Protein AF-A0A969LLK3-F1 (afdb_monomer)

Nearest PDB structures (foldseek):
  8v8j-assembly1_A  TM=1.927E-01  e=2.960E+00  Homo sapiens
  7mlk-assembly1_A  TM=1.876E-01  e=3.599E+00  Homo sapiens
  8v8h-assembly2_C  TM=1.785E-01  e=3.599E+00  Homo sapiens
  4ovv-assembly1_A  TM=1.943E-01  e=4.672E+00  Homo sapiens

Sequence (148 aa):
MLLPALATPCDDSLSQQVQDIHRQLLREPLRCAHANAPQIVSWSLAIPAVEPLAVLRQVNRPELRHFYWESPARDEAIAALGTTGLTAIDAPDRFARAQAWLDEVRAHCRAGGDRPLPFAGAHFLASFTFFHQADLGLPVPACHRSTC

Mean predicted aligned error: 9.93 Å

pLDDT: mean 78.59, std 17.84, range [34.56, 95.56]

Structure (mmCIF, N/CA/C/O backbone):
data_AF-A0A969LLK3-F1
#
_entry.id   AF-A0A969LLK3-F1
#
loop_
_atom_site.group_PDB
_atom_site.id
_atom_site.type_symbol
_atom_site.label_atom_id
_atom_site.label_alt_id
_atom_site.label_comp_id
_atom_site.label_asym_id
_atom_site.label_entity_id
_atom_site.label_seq_id
_atom_site.pdbx_PDB_ins_code
_atom_site.Cartn_x
_atom_site.Cartn_y
_atom_site.Cartn_z
_atom_site.occupancy
_atom_site.B_iso_or_equiv
_atom_site.auth_seq_id
_atom_site.auth_comp_id
_atom_site.auth_asym_id
_atom_site.auth_atom_id
_atom_site.pdbx_PDB_model_num
ATOM 1 N N . MET A 1 1 ? -21.490 29.663 13.044 1.00 34.56 1 MET A N 1
ATOM 2 C CA . MET A 1 1 ? -21.832 28.254 13.324 1.00 34.56 1 MET A CA 1
ATOM 3 C C . MET A 1 1 ? -20.535 27.468 13.362 1.00 34.56 1 MET A C 1
ATOM 5 O O . MET A 1 1 ? -19.953 27.231 12.316 1.00 34.56 1 MET A O 1
ATOM 9 N N . LEU A 1 2 ? -20.029 27.189 14.562 1.00 36.12 2 LEU A N 1
ATOM 10 C CA . LEU A 1 2 ? -18.856 26.340 14.780 1.00 36.12 2 LEU A CA 1
ATOM 11 C C . LEU A 1 2 ? -19.348 24.888 14.815 1.00 36.12 2 LEU A C 1
ATOM 13 O O . LEU A 1 2 ? -20.235 24.584 15.611 1.00 36.12 2 LEU A O 1
ATOM 17 N N . LEU A 1 3 ? -18.823 24.019 13.945 1.00 35.09 3 LEU A N 1
ATOM 18 C CA . LEU A 1 3 ? -19.015 22.576 14.108 1.00 35.09 3 LEU A CA 1
ATOM 19 C C . LEU A 1 3 ? -18.366 22.155 15.437 1.00 35.09 3 LEU A C 1
ATOM 21 O O . LEU A 1 3 ? -17.236 22.576 15.702 1.00 35.09 3 LEU A O 1
ATOM 25 N N . PRO A 1 4 ? -19.031 21.336 16.268 1.00 42.44 4 PRO A N 1
ATOM 26 C CA . PRO A 1 4 ? -18.381 20.776 17.436 1.00 42.44 4 PRO A CA 1
ATOM 27 C C . PRO A 1 4 ? -17.253 19.860 16.958 1.00 42.44 4 PRO A C 1
ATOM 29 O O . PRO A 1 4 ? -17.441 19.036 16.062 1.00 42.44 4 PRO A O 1
ATOM 32 N N . ALA A 1 5 ? -16.071 20.022 17.551 1.00 44.69 5 ALA A N 1
ATOM 33 C CA . ALA A 1 5 ? -15.027 19.019 17.471 1.00 44.69 5 ALA A CA 1
ATOM 34 C C . ALA A 1 5 ? -15.636 17.706 17.976 1.00 44.69 5 ALA A C 1
ATOM 36 O O . ALA A 1 5 ? -16.024 17.610 19.142 1.00 44.69 5 ALA A O 1
ATOM 37 N N . LEU A 1 6 ? -15.781 16.726 17.085 1.00 38.59 6 LEU A N 1
ATOM 38 C CA . LEU A 1 6 ? -16.084 15.358 17.472 1.00 38.59 6 LEU A CA 1
ATOM 39 C C . LEU A 1 6 ? -14.896 14.889 18.310 1.00 38.59 6 LEU A C 1
ATOM 41 O O . LEU A 1 6 ? -13.863 14.489 17.780 1.00 38.59 6 LEU A O 1
ATOM 45 N N . ALA A 1 7 ? -15.015 15.026 19.628 1.00 42.56 7 ALA A N 1
ATOM 46 C CA . ALA A 1 7 ? -14.165 14.324 20.564 1.00 42.56 7 ALA A CA 1
ATOM 47 C C . ALA A 1 7 ? -14.519 12.845 20.413 1.00 42.56 7 ALA A C 1
ATOM 49 O O . ALA A 1 7 ? -15.439 12.341 21.054 1.00 42.56 7 ALA A O 1
ATOM 50 N N . THR A 1 8 ? -13.849 12.174 19.479 1.00 52.00 8 THR A N 1
ATOM 51 C CA . THR A 1 8 ? -13.888 10.721 19.386 1.00 52.00 8 THR A CA 1
ATOM 52 C C . THR A 1 8 ? -13.433 10.202 20.749 1.00 52.00 8 THR A C 1
ATOM 54 O O . THR A 1 8 ? -12.349 10.602 21.187 1.00 52.00 8 THR A O 1
ATOM 57 N N . PRO A 1 9 ? -14.234 9.393 21.467 1.00 49.28 9 PRO A N 1
ATOM 58 C CA . PRO A 1 9 ? -13.756 8.778 22.694 1.00 49.28 9 PRO A CA 1
ATOM 59 C C . PRO A 1 9 ? -12.472 8.029 22.344 1.00 49.28 9 PRO A C 1
ATOM 61 O O . PRO A 1 9 ? -12.451 7.215 21.419 1.00 49.28 9 PRO A O 1
ATOM 64 N N . CYS A 1 10 ? -11.383 8.394 23.016 1.00 52.97 10 CYS A N 1
ATOM 65 C CA . CYS A 1 10 ? -10.125 7.688 22.879 1.00 52.97 10 CYS A CA 1
ATOM 66 C C . CYS A 1 10 ? -10.398 6.267 23.374 1.00 52.97 10 CYS A C 1
ATOM 68 O O . CYS A 1 10 ? -10.742 6.080 24.538 1.00 52.97 10 CYS A O 1
ATOM 70 N N . ASP A 1 11 ? -10.351 5.282 22.482 1.00 68.75 11 ASP A N 1
ATOM 71 C CA . ASP A 1 11 ? -10.433 3.891 22.899 1.00 68.75 11 ASP A CA 1
ATOM 72 C C . ASP A 1 11 ? -9.118 3.573 23.620 1.00 68.75 11 ASP A C 1
ATOM 74 O O . ASP A 1 11 ? -8.063 3.397 22.996 1.00 68.75 11 ASP A O 1
ATOM 78 N N . ASP A 1 12 ? -9.171 3.586 24.952 1.00 73.94 12 ASP A N 1
ATOM 79 C CA . ASP A 1 12 ? -8.022 3.331 25.819 1.00 73.94 12 ASP A CA 1
ATOM 80 C C . ASP A 1 12 ? -7.350 1.990 25.475 1.00 73.94 12 ASP A C 1
ATOM 82 O O . ASP A 1 12 ? -6.127 1.865 25.579 1.00 73.94 12 ASP A O 1
ATOM 86 N N . SER A 1 13 ? -8.110 1.008 24.968 1.00 82.25 13 SER A N 1
ATOM 87 C CA . SER A 1 13 ? -7.568 -0.276 24.518 1.00 82.25 13 SER A CA 1
ATOM 88 C C . SER A 1 13 ? -6.731 -0.138 23.245 1.00 82.25 13 SER A C 1
ATOM 90 O O . SER A 1 13 ? -5.654 -0.728 23.167 1.00 82.25 13 SER A O 1
ATOM 92 N N . LEU A 1 14 ? -7.175 0.632 22.244 1.00 82.38 14 LEU A N 1
ATOM 93 C CA . LEU A 1 14 ? -6.385 0.869 21.022 1.00 82.38 14 LEU A CA 1
ATOM 94 C C . LEU A 1 14 ? -5.116 1.658 21.333 1.00 82.38 14 LEU A C 1
ATOM 96 O O . LEU A 1 14 ? -4.040 1.329 20.835 1.00 82.38 14 LEU A O 1
ATOM 100 N N . SER A 1 15 ? -5.233 2.673 22.189 1.00 84.62 15 SER A N 1
ATOM 101 C CA . SER A 1 15 ? -4.087 3.473 22.626 1.00 84.62 15 SER A CA 1
ATOM 102 C C . SER A 1 15 ? -3.045 2.605 23.331 1.00 84.62 15 SER A C 1
ATOM 104 O O . SER A 1 15 ? -1.854 2.701 23.025 1.00 84.62 15 SER A O 1
ATOM 106 N N . GLN A 1 16 ? -3.485 1.706 24.214 1.00 86.56 16 GLN A N 1
ATOM 107 C CA . GLN A 1 16 ? -2.602 0.748 24.872 1.00 86.56 16 GLN A CA 1
ATOM 108 C C . GLN A 1 16 ? -1.961 -0.220 23.866 1.00 86.56 16 GLN A C 1
ATOM 110 O O . GLN A 1 16 ? -0.749 -0.427 23.901 1.00 86.56 16 GLN A O 1
ATOM 115 N N . GLN A 1 17 ? -2.740 -0.748 22.917 1.00 86.50 17 GLN A N 1
ATOM 116 C CA . GLN A 1 17 ? -2.233 -1.641 21.871 1.00 86.50 17 GLN A CA 1
ATOM 117 C C . GLN A 1 17 ? -1.153 -0.971 21.012 1.00 86.50 17 GLN A C 1
ATOM 119 O O . GLN A 1 17 ? -0.105 -1.567 20.783 1.00 86.50 17 GLN A O 1
ATOM 124 N N . VAL A 1 18 ? -1.351 0.279 20.582 1.00 87.00 18 VAL A N 1
ATOM 125 C CA . VAL A 1 18 ? -0.345 1.033 19.812 1.00 87.00 18 VAL A CA 1
ATOM 126 C C . VAL A 1 18 ? 0.947 1.220 20.613 1.00 87.00 18 VAL A C 1
ATOM 128 O O . VAL A 1 18 ? 2.041 1.046 20.071 1.00 87.00 18 VAL A O 1
ATOM 131 N N . GLN A 1 19 ? 0.846 1.530 21.908 1.00 88.00 19 GLN A N 1
ATOM 132 C CA . GLN A 1 19 ? 2.020 1.656 22.777 1.00 88.00 19 GLN A CA 1
ATOM 133 C C . GLN A 1 19 ? 2.767 0.329 22.939 1.00 88.00 19 GLN A C 1
ATOM 135 O O . GLN A 1 19 ? 4.002 0.317 22.945 1.00 88.00 19 GLN A O 1
ATOM 140 N N . ASP A 1 20 ? 2.041 -0.781 23.051 1.00 87.50 20 ASP A N 1
ATOM 141 C CA . ASP A 1 20 ? 2.632 -2.111 23.168 1.00 87.50 20 ASP A CA 1
ATOM 142 C C . ASP A 1 20 ? 3.335 -2.529 21.871 1.00 87.50 20 ASP A C 1
ATOM 144 O O . ASP A 1 20 ? 4.468 -3.010 21.934 1.00 87.50 20 ASP A O 1
ATOM 148 N N . ILE A 1 21 ? 2.742 -2.240 20.706 1.00 87.00 21 ILE A N 1
ATOM 149 C CA . ILE A 1 21 ? 3.373 -2.436 19.390 1.00 87.00 21 ILE A CA 1
ATOM 150 C C . ILE A 1 21 ? 4.673 -1.642 19.306 1.00 87.00 21 ILE A C 1
ATOM 152 O O . ILE A 1 21 ? 5.727 -2.200 19.007 1.00 87.00 21 ILE A O 1
ATOM 156 N N . HIS A 1 22 ? 4.625 -0.345 19.616 1.00 86.12 22 HIS A N 1
ATOM 157 C CA . HIS A 1 22 ? 5.807 0.513 19.593 1.00 86.12 22 HIS A CA 1
ATOM 158 C C . HIS A 1 22 ? 6.909 -0.030 20.514 1.00 86.12 22 HIS A C 1
ATOM 160 O O . HIS A 1 22 ? 8.070 -0.132 20.125 1.00 86.12 22 HIS A O 1
ATOM 166 N N . ARG A 1 23 ? 6.548 -0.451 21.730 1.00 86.19 23 ARG A N 1
ATOM 167 C CA . ARG A 1 23 ? 7.490 -1.039 22.686 1.00 86.19 23 ARG A CA 1
ATOM 168 C C . ARG A 1 23 ? 8.080 -2.356 22.181 1.00 86.19 23 ARG A C 1
ATOM 170 O O . ARG A 1 23 ? 9.259 -2.602 22.419 1.00 86.19 23 ARG A O 1
ATOM 177 N N . GLN A 1 24 ? 7.292 -3.195 21.516 1.00 83.88 24 GLN A N 1
ATOM 178 C CA . GLN A 1 24 ? 7.771 -4.447 20.938 1.00 83.88 24 GLN A CA 1
ATOM 179 C C . GLN A 1 24 ? 8.739 -4.192 19.777 1.00 83.88 24 GLN A C 1
ATOM 181 O O . GLN A 1 24 ? 9.834 -4.753 19.779 1.00 83.88 24 GLN A O 1
ATOM 186 N N . LEU A 1 25 ? 8.398 -3.274 18.866 1.00 80.44 25 LEU A N 1
ATOM 187 C CA . LEU A 1 25 ? 9.264 -2.863 17.754 1.00 80.44 25 LEU A CA 1
ATOM 188 C C . LEU A 1 25 ? 10.615 -2.309 18.232 1.00 80.44 25 LEU A C 1
ATOM 190 O O . LEU A 1 25 ? 11.628 -2.524 17.578 1.00 80.44 25 LEU A O 1
ATOM 194 N N . LEU A 1 26 ? 10.647 -1.627 19.383 1.00 81.38 26 LEU A N 1
ATOM 195 C CA . LEU A 1 26 ? 11.891 -1.134 19.987 1.00 81.38 26 LEU A CA 1
ATOM 196 C C . LEU A 1 26 ? 12.711 -2.217 20.708 1.00 81.38 26 LEU A C 1
ATOM 198 O O . LEU A 1 26 ? 13.903 -2.024 20.938 1.00 81.38 26 LEU A O 1
ATOM 202 N N . ARG A 1 27 ? 12.081 -3.318 21.134 1.00 73.81 27 ARG A N 1
ATOM 203 C CA . ARG A 1 27 ? 12.719 -4.370 21.946 1.00 73.81 27 ARG A CA 1
ATOM 204 C C . ARG A 1 27 ? 13.276 -5.513 21.117 1.00 73.81 27 ARG A C 1
ATOM 206 O O . ARG A 1 27 ? 14.241 -6.146 21.542 1.00 73.81 27 ARG A O 1
ATOM 213 N N . GLU A 1 28 ? 12.667 -5.807 19.977 1.00 65.25 28 GLU A N 1
ATOM 214 C CA . GLU A 1 28 ? 13.132 -6.870 19.100 1.00 65.25 28 GLU A CA 1
ATOM 215 C C . GLU A 1 28 ? 14.220 -6.334 18.163 1.00 65.25 28 GLU A C 1
ATOM 217 O O . GLU A 1 28 ? 13.927 -5.512 17.294 1.00 65.25 28 GLU A O 1
ATOM 222 N N . PRO A 1 29 ? 15.482 -6.796 18.270 1.00 58.91 29 PRO A N 1
ATOM 223 C CA 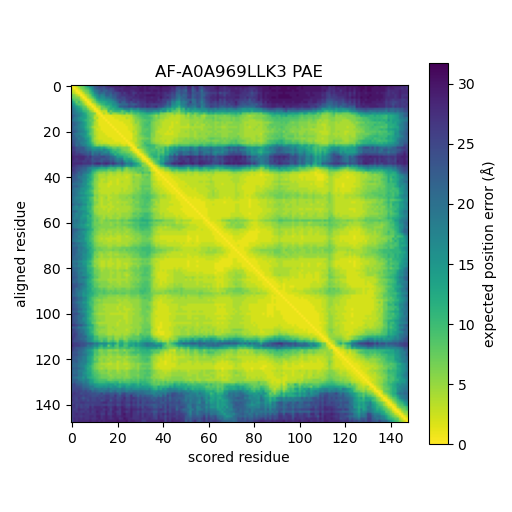. PRO A 1 29 ? 16.402 -6.608 17.165 1.00 58.91 29 PRO A CA 1
ATOM 224 C C . PRO A 1 29 ? 15.808 -7.379 15.989 1.00 58.91 29 PRO A C 1
ATOM 226 O O . PRO A 1 29 ? 15.662 -8.601 16.076 1.00 58.91 29 PRO A O 1
ATOM 229 N N . LEU A 1 30 ? 15.437 -6.680 14.914 1.00 60.19 30 LEU A N 1
ATOM 230 C CA . LEU A 1 30 ? 14.989 -7.313 13.676 1.00 60.19 30 LEU A CA 1
ATOM 231 C C . LEU A 1 30 ? 16.123 -8.213 13.195 1.00 60.19 30 LEU A C 1
ATOM 233 O O . LEU A 1 30 ? 17.124 -7.745 12.657 1.00 60.19 30 LEU A O 1
ATOM 237 N N . ARG A 1 31 ? 16.024 -9.507 13.520 1.00 54.03 31 ARG A N 1
ATOM 238 C CA . ARG A 1 31 ? 17.117 -10.456 13.333 1.00 54.03 31 ARG A CA 1
ATOM 239 C C . ARG A 1 31 ? 17.336 -10.628 11.838 1.00 54.03 31 ARG A C 1
ATOM 241 O O . ARG A 1 31 ? 16.515 -11.224 11.143 1.00 54.03 31 ARG A O 1
ATOM 248 N N . CYS A 1 32 ? 18.459 -10.108 11.358 1.00 50.97 32 CYS A N 1
ATOM 249 C CA . CYS A 1 32 ? 18.914 -10.282 9.990 1.00 50.97 32 CYS A CA 1
ATOM 250 C C . CYS A 1 32 ? 19.245 -11.761 9.766 1.00 50.97 32 CYS A C 1
ATOM 252 O O . CYS A 1 32 ? 20.311 -12.228 10.158 1.00 50.97 32 CYS A O 1
ATOM 254 N N . ALA A 1 33 ? 18.327 -12.516 9.158 1.00 52.88 33 ALA A N 1
ATOM 255 C CA . ALA A 1 33 ? 18.615 -13.890 8.750 1.00 52.88 33 ALA A CA 1
ATOM 256 C C . ALA A 1 33 ? 19.634 -13.930 7.595 1.00 52.88 33 ALA A C 1
ATOM 258 O O . ALA A 1 33 ? 20.402 -14.879 7.506 1.00 52.88 33 ALA A O 1
ATOM 259 N N . HIS A 1 34 ? 19.695 -12.883 6.762 1.00 45.53 34 HIS A N 1
ATOM 260 C CA . HIS A 1 34 ? 20.653 -12.760 5.666 1.00 45.53 34 HIS A CA 1
ATOM 261 C C . HIS A 1 34 ? 21.102 -11.298 5.494 1.00 45.53 34 HIS A C 1
ATOM 263 O O . HIS A 1 34 ? 20.301 -10.457 5.107 1.00 45.53 34 HIS A O 1
ATOM 269 N N . ALA A 1 35 ? 22.391 -11.041 5.746 1.00 51.25 35 ALA A N 1
ATOM 270 C CA . ALA A 1 35 ? 23.159 -9.844 5.371 1.00 51.25 35 ALA A CA 1
ATOM 271 C C . ALA A 1 35 ? 22.708 -8.485 5.963 1.00 51.25 35 ALA A C 1
ATOM 273 O O . ALA A 1 35 ? 21.610 -8.324 6.477 1.00 51.25 35 ALA A O 1
ATOM 274 N N . ASN A 1 36 ? 23.604 -7.494 5.921 1.00 59.59 36 ASN A N 1
ATOM 275 C CA . ASN A 1 36 ? 23.483 -6.135 6.481 1.00 59.59 36 ASN A CA 1
ATOM 276 C C . ASN A 1 36 ? 22.391 -5.246 5.825 1.00 59.59 36 ASN A C 1
ATOM 278 O O . ASN A 1 36 ? 22.611 -4.054 5.619 1.00 59.59 36 ASN A O 1
ATOM 282 N N . ALA A 1 37 ? 21.239 -5.805 5.450 1.00 67.94 37 ALA A N 1
ATOM 283 C CA . ALA A 1 37 ? 20.164 -5.102 4.760 1.00 67.94 37 ALA A CA 1
ATOM 284 C C . ALA A 1 37 ? 19.037 -4.677 5.727 1.00 67.94 37 ALA A C 1
ATOM 286 O O . ALA A 1 37 ? 18.689 -5.440 6.638 1.00 67.94 37 ALA A O 1
ATOM 287 N N . PRO A 1 38 ? 18.439 -3.484 5.539 1.00 75.81 38 PRO A N 1
ATOM 288 C CA . PRO A 1 38 ? 17.298 -3.037 6.335 1.00 75.81 38 PRO A CA 1
ATOM 289 C C . PRO A 1 38 ? 16.103 -3.994 6.181 1.00 75.81 38 PRO A C 1
ATOM 291 O O . PRO A 1 38 ? 15.832 -4.495 5.092 1.00 75.81 38 PRO A O 1
ATOM 294 N N . GLN A 1 39 ? 15.385 -4.244 7.278 1.00 83.50 39 GLN A N 1
ATOM 295 C CA . GLN A 1 39 ? 14.169 -5.067 7.307 1.00 83.50 39 GLN A CA 1
ATOM 296 C C . GLN A 1 39 ? 12.933 -4.176 7.456 1.00 83.50 39 GLN A C 1
ATOM 298 O O . GLN A 1 39 ? 12.986 -3.140 8.120 1.00 83.50 39 GLN A O 1
ATOM 303 N N . ILE A 1 40 ? 11.808 -4.605 6.883 1.00 86.69 40 ILE A N 1
ATOM 304 C CA . ILE A 1 40 ? 10.512 -3.932 7.015 1.00 86.69 40 ILE A CA 1
ATOM 305 C C . ILE A 1 40 ? 9.602 -4.805 7.872 1.00 86.69 40 ILE A C 1
ATOM 307 O O . ILE A 1 40 ? 9.387 -5.974 7.556 1.00 86.69 40 ILE A O 1
ATOM 311 N N . VAL A 1 41 ? 9.028 -4.238 8.933 1.00 87.06 41 VAL A N 1
ATOM 312 C CA . VAL A 1 41 ? 7.977 -4.908 9.708 1.00 87.06 41 VAL A CA 1
ATOM 313 C C . VAL A 1 41 ? 6.619 -4.399 9.259 1.00 87.06 41 VAL A C 1
ATOM 315 O O . VAL A 1 41 ? 6.355 -3.200 9.299 1.00 87.06 41 VAL A O 1
ATOM 318 N N . SER A 1 42 ? 5.750 -5.318 8.858 1.00 87.75 42 SER A N 1
ATOM 319 C CA . SER A 1 42 ? 4.340 -5.043 8.614 1.00 87.75 42 SER A CA 1
ATOM 320 C C . SER A 1 42 ? 3.534 -5.478 9.826 1.00 87.75 42 SER A C 1
ATOM 322 O O . SER A 1 42 ? 3.558 -6.651 10.185 1.00 87.75 42 SER A O 1
ATOM 324 N N . TRP A 1 43 ? 2.830 -4.536 10.449 1.00 88.44 43 TRP A N 1
ATOM 325 C CA . TRP A 1 43 ? 1.964 -4.803 11.590 1.00 88.44 43 TRP A CA 1
ATOM 326 C C . TRP A 1 43 ? 0.515 -4.505 11.228 1.00 88.44 43 TRP A C 1
ATOM 328 O O . TRP A 1 43 ? 0.216 -3.433 10.701 1.00 88.44 43 TRP A O 1
ATOM 338 N N . SER A 1 44 ? -0.389 -5.433 11.529 1.00 88.00 44 SER A N 1
ATOM 339 C CA . SER A 1 44 ? -1.818 -5.278 11.248 1.00 88.00 44 SER A CA 1
ATOM 340 C C . SER A 1 44 ? -2.612 -5.178 12.546 1.00 88.00 44 SER A C 1
ATOM 342 O O . SER A 1 44 ? -2.430 -5.975 13.467 1.00 88.00 44 SER A O 1
ATOM 344 N N . LEU A 1 45 ? -3.494 -4.182 12.620 1.00 87.38 45 LEU A N 1
ATOM 345 C CA . LEU A 1 45 ? -4.332 -3.903 13.780 1.00 87.38 45 LEU A CA 1
ATOM 346 C C . LEU A 1 45 ? -5.777 -3.715 13.322 1.00 87.38 45 LEU A C 1
ATOM 348 O O . LEU A 1 45 ? -6.038 -2.951 12.397 1.00 87.38 45 LEU A O 1
ATOM 352 N N . ALA A 1 46 ? -6.708 -4.401 13.980 1.00 86.75 46 ALA A N 1
ATOM 353 C CA . ALA A 1 46 ? -8.126 -4.141 13.787 1.00 86.75 46 ALA A CA 1
ATOM 354 C C . ALA A 1 46 ? -8.499 -2.835 14.500 1.00 86.75 46 ALA A C 1
ATOM 356 O O . ALA A 1 46 ? -8.167 -2.652 15.670 1.00 86.75 46 ALA A O 1
ATOM 357 N N . ILE A 1 47 ? -9.200 -1.951 13.798 1.00 87.88 47 ILE A N 1
ATOM 358 C CA . ILE A 1 47 ? -9.688 -0.674 14.323 1.00 87.88 47 ILE A CA 1
ATOM 359 C C . ILE A 1 47 ? -11.207 -0.582 14.125 1.00 87.88 47 ILE A C 1
ATOM 361 O O . ILE A 1 47 ? -11.751 -1.304 13.282 1.00 87.88 47 ILE A O 1
ATOM 365 N N . PRO A 1 48 ? -11.908 0.295 14.866 1.00 88.94 48 PRO A N 1
ATOM 366 C CA . PRO A 1 48 ? -13.288 0.644 14.563 1.00 88.94 48 PRO A CA 1
ATOM 367 C C . PRO A 1 48 ? -13.434 1.097 13.109 1.00 88.94 48 PRO A C 1
ATOM 369 O O . PRO A 1 48 ? -12.513 1.685 12.540 1.00 88.94 48 PRO A O 1
ATOM 372 N N . ALA A 1 49 ? -14.597 0.836 12.515 1.00 88.62 49 ALA A N 1
ATOM 373 C CA . ALA A 1 49 ? -14.873 1.258 11.150 1.00 88.62 49 ALA A CA 1
ATOM 374 C C . ALA A 1 49 ? -14.751 2.785 11.021 1.00 88.62 49 ALA A C 1
ATOM 376 O O . ALA A 1 49 ? -15.302 3.541 11.823 1.00 88.62 49 ALA A O 1
ATOM 377 N N . VAL A 1 50 ? -14.030 3.223 9.994 1.00 91.06 50 VAL A N 1
ATOM 378 C CA . VAL A 1 50 ? -13.808 4.631 9.655 1.00 91.06 50 VAL A CA 1
ATOM 379 C C . VAL A 1 50 ? -14.057 4.833 8.168 1.00 91.06 50 VAL A C 1
ATOM 381 O O . VAL A 1 50 ? -13.942 3.889 7.392 1.00 91.06 50 VAL A O 1
ATOM 384 N N . GLU A 1 51 ? -14.364 6.064 7.762 1.00 92.50 51 GLU A N 1
ATOM 385 C CA . GLU A 1 51 ? -14.400 6.439 6.346 1.00 92.50 51 GLU A CA 1
ATOM 386 C C . GLU A 1 51 ? -12.959 6.765 5.894 1.00 92.50 51 GLU A C 1
ATOM 388 O O . GLU A 1 51 ? -12.400 7.772 6.352 1.00 92.50 51 GLU A O 1
ATOM 393 N N . PRO A 1 52 ? -12.301 5.920 5.072 1.00 92.50 52 PRO A N 1
ATOM 394 C CA . PRO A 1 52 ? -10.860 6.040 4.840 1.00 92.50 52 PRO A CA 1
ATOM 395 C C . PRO A 1 52 ? -10.448 7.342 4.145 1.00 92.50 52 PRO A C 1
ATOM 397 O O . PRO A 1 52 ? -9.367 7.869 4.424 1.00 92.50 52 PRO A O 1
ATOM 400 N N . LEU A 1 53 ? -11.291 7.897 3.268 1.00 92.25 53 LEU A N 1
ATOM 401 C CA . LEU A 1 53 ? -10.990 9.144 2.568 1.00 92.25 53 LEU A CA 1
ATOM 402 C C . LEU A 1 53 ? -11.055 10.350 3.516 1.00 92.25 53 LEU A C 1
ATOM 404 O O . LEU A 1 53 ? -10.201 11.236 3.442 1.00 92.25 53 LEU A O 1
ATOM 408 N N . ALA A 1 54 ? -12.021 10.385 4.434 1.00 93.00 54 ALA A N 1
ATOM 409 C CA . ALA A 1 54 ? -12.124 11.394 5.481 1.00 93.00 54 ALA A CA 1
ATOM 410 C C . ALA A 1 54 ? -10.903 11.356 6.402 1.00 93.00 54 ALA A C 1
ATOM 412 O O . ALA A 1 54 ? -10.339 12.413 6.695 1.00 93.00 54 ALA A O 1
ATOM 413 N N . VAL A 1 55 ? -10.449 10.158 6.791 1.00 93.00 55 VAL A N 1
ATOM 414 C CA . VAL A 1 55 ? -9.216 10.001 7.576 1.00 93.00 55 VAL A CA 1
ATOM 415 C C . VAL A 1 55 ? -8.033 10.586 6.813 1.00 93.00 55 VAL A C 1
ATOM 417 O O . VAL A 1 55 ? -7.343 11.451 7.349 1.00 93.00 55 VAL A O 1
ATOM 420 N N . LEU A 1 56 ? -7.834 10.194 5.549 1.00 92.06 56 LEU A N 1
ATOM 421 C CA . LEU A 1 56 ? -6.726 10.686 4.728 1.00 92.06 56 LEU A CA 1
ATOM 422 C C . LEU A 1 56 ? -6.740 12.215 4.592 1.00 92.06 56 LEU A C 1
ATOM 424 O O . LEU A 1 56 ? -5.691 12.846 4.684 1.00 92.06 56 LEU A O 1
ATOM 428 N N . ARG A 1 57 ? -7.922 12.826 4.432 1.00 91.19 57 ARG A N 1
ATOM 429 C CA . ARG A 1 57 ? -8.083 14.291 4.397 1.00 91.19 57 ARG A CA 1
ATOM 430 C C . ARG A 1 57 ? -7.689 14.956 5.713 1.00 91.19 57 ARG A C 1
ATOM 432 O O . ARG A 1 57 ? -7.110 16.038 5.686 1.00 91.19 57 ARG A O 1
ATOM 439 N N . GLN A 1 58 ? -7.997 14.329 6.846 1.00 93.94 58 GLN A N 1
ATOM 440 C CA . GLN A 1 58 ? -7.703 14.867 8.172 1.00 93.94 58 GLN A CA 1
ATOM 441 C C . GLN A 1 58 ? -6.214 14.770 8.529 1.00 93.94 58 GLN A C 1
ATOM 443 O O . GLN A 1 58 ? -5.674 15.687 9.146 1.00 93.94 58 GLN A O 1
ATOM 448 N N . VAL A 1 59 ? -5.546 13.679 8.140 1.00 90.81 59 VAL A N 1
ATOM 449 C CA . VAL A 1 59 ? -4.120 13.445 8.439 1.00 90.81 59 VAL A CA 1
ATOM 450 C C . VAL A 1 59 ? -3.180 13.887 7.316 1.00 90.81 59 VAL A C 1
ATOM 452 O O . VAL A 1 59 ? -1.976 13.652 7.403 1.00 90.81 59 VAL A O 1
ATOM 455 N N . ASN A 1 60 ? -3.722 14.522 6.274 1.00 87.25 60 ASN A N 1
ATOM 456 C CA . ASN A 1 60 ? -3.009 14.950 5.076 1.00 87.25 60 ASN A CA 1
ATOM 457 C C . ASN A 1 60 ? -1.767 15.789 5.419 1.00 87.25 60 ASN A C 1
ATOM 459 O O . ASN A 1 60 ? -1.864 16.843 6.055 1.00 87.25 60 ASN A O 1
ATOM 463 N N . ARG A 1 61 ? -0.603 15.337 4.952 1.00 88.44 61 ARG A N 1
ATOM 464 C CA . ARG A 1 61 ? 0.682 16.033 5.079 1.00 88.44 61 ARG A CA 1
ATOM 465 C C . ARG A 1 61 ? 1.231 16.282 3.676 1.00 88.44 61 ARG A C 1
ATOM 467 O O . ARG A 1 61 ? 1.637 15.311 3.047 1.00 88.44 61 ARG A O 1
ATOM 474 N N . PRO A 1 62 ? 1.221 17.522 3.149 1.00 86.44 62 PRO A N 1
ATOM 475 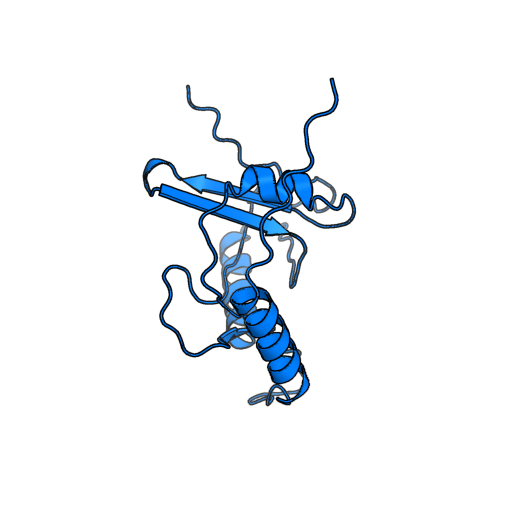C CA . PRO A 1 62 ? 1.607 17.808 1.760 1.00 86.44 62 PRO A CA 1
ATOM 476 C C . PRO A 1 62 ? 2.989 17.280 1.348 1.00 86.44 62 PRO A C 1
ATOM 478 O O . PRO A 1 62 ? 3.226 17.008 0.176 1.00 86.44 62 PRO A O 1
ATOM 481 N N . GLU A 1 63 ? 3.899 17.147 2.308 1.00 87.50 63 GLU A N 1
ATOM 482 C CA . GLU A 1 63 ? 5.248 16.613 2.151 1.00 87.50 63 GLU A CA 1
ATOM 483 C C . GLU A 1 63 ? 5.310 15.079 2.042 1.00 87.50 63 GLU A C 1
ATOM 485 O O . GLU A 1 63 ? 6.322 14.528 1.606 1.00 87.50 63 GLU A O 1
ATOM 490 N N . LEU A 1 64 ? 4.246 14.378 2.438 1.00 88.38 64 LEU A N 1
ATOM 491 C CA . LEU A 1 64 ? 4.137 12.927 2.363 1.00 88.38 64 LEU A CA 1
ATOM 492 C C . LEU A 1 64 ? 3.364 12.509 1.112 1.00 88.38 64 LEU A C 1
ATOM 494 O O . LEU A 1 64 ? 2.455 13.191 0.639 1.00 88.38 64 LEU A O 1
ATOM 498 N N . ARG A 1 65 ? 3.706 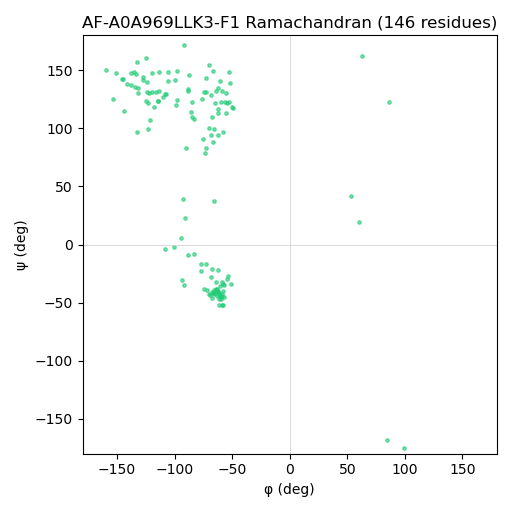11.334 0.577 1.00 88.44 65 ARG A N 1
ATOM 499 C CA . ARG A 1 65 ? 2.888 10.720 -0.471 1.00 88.44 65 ARG A CA 1
ATOM 500 C C . ARG A 1 65 ? 1.597 10.182 0.124 1.00 88.44 65 ARG A C 1
ATOM 502 O O . ARG A 1 65 ? 1.597 9.609 1.213 1.00 88.44 65 ARG A O 1
ATOM 509 N N . HIS A 1 66 ? 0.529 10.312 -0.650 1.00 91.12 66 HIS A N 1
ATOM 510 C CA . HIS A 1 66 ? -0.776 9.749 -0.344 1.00 91.12 66 HIS A CA 1
ATOM 511 C C . HIS A 1 66 ? -1.187 8.783 -1.442 1.00 91.12 66 HIS A C 1
ATOM 513 O O . HIS A 1 66 ? -0.870 8.988 -2.614 1.00 91.12 66 HIS A O 1
ATOM 519 N N . PHE A 1 67 ? -1.924 7.752 -1.058 1.00 90.12 67 PHE A N 1
ATOM 520 C CA . PHE A 1 67 ? -2.565 6.848 -1.994 1.00 90.12 67 PHE A CA 1
ATOM 521 C C . PHE A 1 67 ? -3.970 6.532 -1.500 1.00 90.12 67 PHE A C 1
ATOM 523 O O . PHE A 1 67 ? -4.179 6.283 -0.311 1.00 90.12 67 PHE A O 1
ATOM 530 N N . TYR A 1 68 ? -4.918 6.539 -2.431 1.00 93.62 68 TYR A N 1
ATOM 531 C CA . TYR A 1 68 ? -6.287 6.129 -2.184 1.00 93.62 68 TYR A CA 1
ATOM 532 C C . TYR A 1 68 ? -6.758 5.208 -3.303 1.00 93.62 68 TYR A C 1
ATOM 534 O O . TYR A 1 68 ? -6.525 5.486 -4.483 1.00 93.62 68 TYR A O 1
ATOM 542 N N . TRP A 1 69 ? -7.427 4.130 -2.917 1.00 92.62 69 TRP A N 1
ATOM 543 C CA . TRP A 1 69 ? -8.080 3.198 -3.822 1.00 92.62 69 TRP A CA 1
ATOM 544 C C . TRP A 1 69 ? -9.348 2.667 -3.168 1.00 92.62 69 TRP A C 1
ATOM 546 O O . TRP A 1 69 ? -9.355 2.392 -1.971 1.00 92.62 69 TRP A O 1
ATOM 556 N N . GLU A 1 70 ? -10.395 2.483 -3.959 1.00 93.75 70 GLU A N 1
ATOM 557 C CA . GLU A 1 70 ? -11.651 1.893 -3.513 1.00 93.75 70 GLU A CA 1
ATOM 558 C C . GLU A 1 70 ? -12.189 0.914 -4.557 1.00 93.75 70 GLU A C 1
ATOM 560 O O . GLU A 1 70 ? -12.016 1.084 -5.769 1.00 93.75 70 GLU A O 1
ATOM 565 N N . SER A 1 71 ? -12.867 -0.123 -4.077 1.00 92.56 71 SER A N 1
ATOM 566 C CA . SER A 1 71 ? -13.628 -1.054 -4.893 1.00 92.56 71 SER A CA 1
ATOM 567 C C . SER A 1 71 ? -15.002 -1.274 -4.269 1.00 92.56 71 SER A C 1
ATOM 569 O O . SER A 1 71 ? -15.155 -2.144 -3.411 1.00 92.56 71 SER A O 1
ATOM 571 N N . PRO A 1 72 ? -16.037 -0.554 -4.742 1.00 90.69 72 PRO A N 1
ATOM 572 C CA . PRO A 1 72 ? -17.404 -0.741 -4.254 1.00 90.69 72 PRO A CA 1
ATOM 573 C C . PRO A 1 72 ? -17.919 -2.171 -4.449 1.00 90.69 72 PRO A C 1
ATOM 575 O O . PRO A 1 72 ? -18.674 -2.684 -3.636 1.00 90.69 72 PRO A O 1
ATOM 578 N N . ALA A 1 73 ? -17.472 -2.849 -5.513 1.00 94.75 73 ALA A N 1
ATOM 579 C CA . ALA A 1 73 ? -17.836 -4.239 -5.785 1.00 94.75 73 ALA A CA 1
ATOM 580 C C . ALA A 1 73 ? -17.268 -5.233 -4.757 1.00 94.75 73 ALA A C 1
ATOM 582 O O . ALA A 1 73 ? -17.764 -6.354 -4.667 1.00 94.75 73 ALA A O 1
ATOM 583 N N . ARG A 1 74 ? -16.213 -4.846 -4.031 1.00 90.06 74 ARG A N 1
ATOM 584 C CA . ARG A 1 74 ? -15.572 -5.664 -2.995 1.00 90.06 74 ARG A CA 1
ATOM 585 C C . ARG A 1 74 ? -15.832 -5.154 -1.582 1.00 90.06 74 ARG A C 1
ATOM 587 O O . ARG A 1 74 ? -15.409 -5.813 -0.646 1.00 90.06 74 ARG A O 1
ATOM 594 N N . ASP A 1 75 ? -16.517 -4.019 -1.442 1.00 90.19 75 ASP A N 1
ATOM 595 C CA . ASP A 1 75 ? -16.663 -3.303 -0.170 1.00 90.19 75 ASP A CA 1
ATOM 596 C C . ASP A 1 75 ? -15.301 -3.019 0.500 1.00 90.19 75 ASP A C 1
ATOM 598 O O . ASP A 1 75 ? -15.100 -3.203 1.698 1.00 90.19 75 ASP A O 1
ATOM 602 N N . GLU A 1 76 ? -14.319 -2.612 -0.314 1.00 91.00 76 GLU A N 1
ATOM 603 C CA . GLU A 1 76 ? -12.930 -2.406 0.107 1.00 91.00 76 GLU A CA 1
ATOM 604 C C . GLU A 1 76 ? -12.460 -0.988 -0.210 1.00 91.00 76 GLU A C 1
ATOM 606 O O . GLU A 1 76 ? -12.700 -0.466 -1.302 1.00 91.00 76 GLU A O 1
ATOM 611 N N . ALA A 1 77 ? -11.708 -0.390 0.713 1.00 92.88 77 ALA A N 1
ATOM 612 C CA . ALA A 1 77 ? -11.014 0.869 0.488 1.00 92.88 77 ALA A CA 1
ATOM 613 C C . ALA A 1 77 ? -9.666 0.892 1.219 1.00 92.88 77 ALA A C 1
ATOM 615 O O . ALA A 1 77 ? -9.527 0.392 2.334 1.00 92.88 77 ALA A O 1
ATOM 616 N N . ILE A 1 78 ? -8.665 1.493 0.575 1.00 92.75 78 ILE A N 1
ATOM 617 C CA . ILE A 1 78 ? -7.304 1.647 1.082 1.00 92.75 78 ILE A CA 1
ATOM 618 C C . ILE A 1 78 ? -6.972 3.135 1.096 1.00 92.75 78 ILE A C 1
ATOM 620 O O . ILE A 1 78 ? -6.972 3.784 0.052 1.00 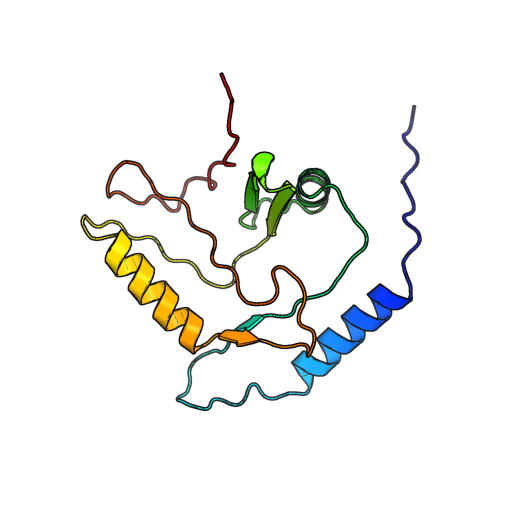92.75 78 ILE A O 1
ATOM 624 N N . ALA A 1 79 ? -6.625 3.650 2.274 1.00 94.00 79 ALA A N 1
ATOM 625 C CA . ALA A 1 79 ? -5.996 4.952 2.448 1.00 94.00 79 ALA A CA 1
ATOM 626 C C . ALA A 1 79 ? -4.584 4.747 3.004 1.00 94.00 79 ALA A C 1
ATOM 628 O O . ALA A 1 79 ? -4.413 4.128 4.054 1.00 94.00 79 ALA A O 1
ATOM 629 N N . ALA A 1 80 ? -3.573 5.258 2.304 1.00 92.75 80 ALA A N 1
ATOM 630 C CA . ALA A 1 80 ? -2.179 5.154 2.716 1.00 92.75 80 ALA A CA 1
ATOM 631 C C . ALA A 1 80 ? -1.492 6.524 2.738 1.00 92.75 80 ALA A C 1
ATOM 633 O O . ALA A 1 80 ? -1.745 7.385 1.891 1.00 92.75 80 ALA A O 1
ATOM 634 N N . LEU A 1 81 ? -0.603 6.691 3.718 1.00 92.69 81 LEU A N 1
ATOM 635 C CA . LEU A 1 81 ? 0.143 7.910 4.017 1.00 92.69 81 LEU A CA 1
ATOM 636 C C . LEU A 1 81 ? 1.626 7.565 4.197 1.00 92.69 81 LEU A C 1
ATOM 638 O O . LEU A 1 81 ? 1.966 6.627 4.917 1.00 92.69 81 LEU A O 1
ATOM 642 N N . GLY A 1 82 ? 2.508 8.356 3.591 1.00 91.69 82 GLY A N 1
ATOM 643 C CA . GLY A 1 82 ? 3.955 8.178 3.686 1.00 91.69 82 GLY A CA 1
ATOM 644 C C . GLY A 1 82 ? 4.513 7.174 2.675 1.00 91.69 82 GLY A C 1
ATOM 645 O O . GLY A 1 82 ? 3.874 6.806 1.689 1.00 91.69 82 GLY A O 1
ATOM 646 N N . THR A 1 83 ? 5.774 6.780 2.853 1.00 90.69 83 THR A N 1
ATOM 647 C CA . THR A 1 83 ? 6.450 5.834 1.955 1.00 90.69 83 THR A CA 1
ATOM 648 C C . THR A 1 83 ? 7.555 5.091 2.698 1.00 90.69 83 THR A C 1
ATOM 650 O O . THR A 1 83 ? 8.452 5.723 3.245 1.00 90.69 83 THR A O 1
ATOM 653 N N . THR A 1 84 ? 7.518 3.757 2.672 1.00 89.88 84 THR A N 1
ATOM 654 C CA . THR A 1 84 ? 8.592 2.901 3.215 1.00 89.88 84 THR A CA 1
ATOM 655 C C . THR A 1 84 ? 9.628 2.531 2.149 1.00 89.88 84 THR A C 1
ATOM 657 O O . THR A 1 84 ? 10.814 2.453 2.442 1.00 89.88 84 THR A O 1
ATOM 660 N N . GLY A 1 85 ? 9.195 2.345 0.901 1.00 88.38 85 GLY A N 1
ATOM 661 C CA . GLY A 1 85 ? 10.052 2.091 -0.255 1.00 88.38 85 GLY A CA 1
ATOM 662 C C . GLY A 1 85 ? 9.390 2.618 -1.524 1.00 88.38 85 GLY A C 1
ATOM 663 O O . GLY A 1 85 ? 8.164 2.635 -1.622 1.00 88.38 85 GLY A O 1
ATOM 664 N N . LEU A 1 86 ? 10.195 3.082 -2.479 1.00 90.69 86 LEU A N 1
ATOM 665 C CA . LEU A 1 86 ? 9.720 3.640 -3.742 1.00 90.69 86 LEU A CA 1
ATOM 666 C C . LEU A 1 86 ? 10.631 3.208 -4.881 1.00 90.69 86 LEU A C 1
ATOM 668 O O . LEU A 1 86 ? 11.851 3.291 -4.763 1.00 90.69 86 LEU A O 1
ATOM 672 N N . THR A 1 87 ? 10.024 2.856 -6.008 1.00 90.31 87 THR A N 1
ATOM 673 C CA . THR A 1 87 ? 10.723 2.713 -7.279 1.00 90.31 87 THR A CA 1
ATOM 674 C C . THR A 1 87 ? 9.939 3.409 -8.387 1.00 90.31 87 THR A C 1
ATOM 676 O O . THR A 1 87 ? 8.708 3.445 -8.356 1.00 90.31 87 THR A O 1
ATOM 679 N N . ALA A 1 88 ? 10.654 3.965 -9.361 1.00 90.81 88 ALA A N 1
ATOM 680 C CA . ALA A 1 88 ? 10.101 4.428 -10.626 1.00 90.81 88 ALA A CA 1
ATOM 681 C C . ALA A 1 88 ? 10.848 3.732 -11.749 1.00 90.81 88 ALA A C 1
ATOM 683 O O . ALA A 1 88 ? 12.079 3.679 -11.749 1.00 90.81 88 ALA A O 1
ATOM 684 N N . ILE A 1 89 ? 10.094 3.173 -12.688 1.00 90.50 89 ILE A N 1
ATOM 685 C CA . ILE A 1 89 ? 10.653 2.321 -13.727 1.00 90.50 89 ILE A CA 1
ATOM 686 C C . ILE A 1 89 ? 10.272 2.904 -15.077 1.00 90.50 89 ILE A C 1
ATOM 688 O O . ILE A 1 89 ? 9.162 2.692 -15.560 1.00 90.50 89 ILE A O 1
ATOM 692 N N . ASP A 1 90 ? 11.225 3.622 -15.663 1.00 90.94 90 ASP A N 1
ATOM 693 C CA . ASP A 1 90 ? 11.150 4.118 -17.032 1.00 90.94 90 ASP A CA 1
ATOM 694 C C . ASP A 1 90 ? 11.746 3.078 -17.988 1.00 90.94 90 ASP A C 1
ATOM 696 O O . ASP A 1 90 ? 12.946 3.085 -18.275 1.00 90.94 90 ASP A O 1
ATOM 700 N N . ALA A 1 91 ? 10.940 2.082 -18.366 1.00 90.12 91 ALA A N 1
ATOM 701 C CA . ALA A 1 91 ? 11.387 1.019 -19.262 1.00 90.12 91 ALA A CA 1
ATOM 702 C C . ALA A 1 91 ? 10.234 0.273 -19.956 1.00 90.12 91 ALA A C 1
ATOM 704 O O . ALA A 1 91 ? 9.157 0.104 -19.373 1.00 90.12 91 ALA A O 1
ATOM 705 N N . PRO A 1 92 ? 10.442 -0.249 -21.180 1.00 91.94 92 PRO A N 1
ATOM 706 C CA . PRO A 1 92 ? 9.442 -1.072 -21.864 1.00 91.94 92 PRO A CA 1
ATOM 707 C C . PRO A 1 92 ? 9.019 -2.314 -21.064 1.00 91.94 92 PRO A C 1
ATOM 709 O O . PRO A 1 92 ? 7.848 -2.687 -21.069 1.00 91.94 92 PRO A O 1
ATOM 712 N N . ASP A 1 93 ? 9.947 -2.914 -20.317 1.00 94.19 93 ASP A N 1
ATOM 713 C CA . ASP A 1 93 ? 9.754 -4.097 -19.471 1.00 94.19 93 ASP A CA 1
ATOM 714 C C . ASP A 1 93 ? 9.355 -3.752 -18.019 1.00 94.19 93 ASP A C 1
ATOM 716 O O . ASP A 1 93 ? 9.533 -4.562 -17.104 1.00 94.19 93 ASP A O 1
ATOM 720 N N . ARG A 1 94 ? 8.776 -2.559 -17.790 1.00 92.06 94 ARG A N 1
ATOM 721 C CA . ARG A 1 94 ? 8.474 -2.023 -16.447 1.00 92.06 94 ARG A CA 1
ATOM 722 C C . ARG A 1 94 ? 7.712 -2.964 -15.522 1.00 92.06 94 ARG A C 1
ATOM 724 O O . ARG A 1 94 ? 7.959 -2.947 -14.324 1.00 92.06 94 ARG A O 1
ATOM 731 N N . PHE A 1 95 ? 6.817 -3.796 -16.049 1.00 92.69 95 PHE A N 1
ATOM 732 C CA . PHE A 1 95 ? 6.048 -4.737 -15.233 1.00 92.69 95 PHE A CA 1
ATOM 733 C C . PHE A 1 95 ? 6.913 -5.872 -14.676 1.00 92.69 95 PHE A C 1
ATOM 735 O O . PHE A 1 95 ? 6.803 -6.194 -13.497 1.00 92.69 95 PHE A O 1
ATOM 742 N N . ALA A 1 96 ? 7.809 -6.436 -15.491 1.00 95.19 96 ALA A N 1
ATOM 743 C CA . ALA A 1 96 ? 8.722 -7.488 -15.045 1.00 95.19 96 ALA A CA 1
ATOM 744 C C . ALA A 1 96 ? 9.705 -6.946 -13.999 1.00 95.19 96 ALA A C 1
ATOM 746 O O . ALA A 1 96 ? 9.926 -7.561 -12.958 1.00 95.19 96 ALA A O 1
ATOM 747 N N . ARG A 1 97 ? 10.231 -5.741 -14.238 1.00 95.31 97 ARG A N 1
ATOM 748 C CA . ARG A 1 97 ? 11.118 -5.049 -13.296 1.00 95.31 97 ARG A CA 1
ATOM 749 C C . ARG A 1 97 ? 10.409 -4.666 -11.996 1.00 95.31 97 ARG A C 1
ATOM 751 O O . ARG A 1 97 ? 11.002 -4.794 -10.930 1.00 95.31 97 ARG A O 1
ATOM 758 N N . ALA A 1 98 ? 9.150 -4.229 -12.074 1.00 94.06 98 ALA A N 1
ATOM 759 C CA . ALA A 1 98 ? 8.339 -3.946 -10.894 1.00 94.06 98 ALA A CA 1
ATOM 760 C C . ALA A 1 98 ? 8.146 -5.216 -10.066 1.00 94.06 98 ALA A C 1
ATOM 762 O O . ALA A 1 98 ? 8.380 -5.186 -8.865 1.00 94.06 98 ALA A O 1
ATOM 763 N N . GLN A 1 99 ? 7.799 -6.337 -10.704 1.00 95.00 99 GLN A N 1
ATOM 764 C CA . GLN A 1 99 ? 7.642 -7.614 -10.012 1.00 95.00 99 GLN A CA 1
ATOM 765 C C . GLN A 1 99 ? 8.936 -8.055 -9.317 1.00 95.00 99 GLN A C 1
ATOM 767 O O . GLN A 1 99 ? 8.900 -8.377 -8.135 1.00 95.00 99 GLN A O 1
ATOM 772 N N . ALA A 1 100 ? 10.081 -7.981 -10.002 1.00 95.56 100 ALA A N 1
ATOM 773 C CA . ALA A 1 100 ? 11.373 -8.328 -9.410 1.00 95.56 100 ALA A CA 1
ATOM 774 C C . ALA A 1 100 ? 11.701 -7.469 -8.175 1.00 95.56 100 ALA A C 1
ATOM 776 O O . ALA A 1 100 ? 12.136 -7.991 -7.151 1.00 95.56 100 ALA A O 1
ATOM 777 N N . TRP A 1 101 ? 11.433 -6.161 -8.244 1.00 93.38 101 TRP A N 1
ATOM 778 C CA . TRP A 1 101 ? 11.598 -5.265 -7.098 1.00 93.38 101 TRP A CA 1
ATOM 779 C C . TRP A 1 101 ? 10.638 -5.612 -5.950 1.00 93.38 101 TRP A C 1
ATOM 781 O O . TRP A 1 101 ? 11.040 -5.620 -4.790 1.00 93.38 101 TRP A O 1
ATOM 791 N N . LEU A 1 102 ? 9.379 -5.943 -6.252 1.00 92.50 102 LEU A N 1
ATOM 792 C CA . LEU A 1 102 ? 8.408 -6.375 -5.242 1.00 92.50 102 LEU A CA 1
ATOM 793 C C . LEU A 1 102 ? 8.841 -7.668 -4.547 1.00 92.50 102 LEU A C 1
ATOM 795 O O . LEU A 1 102 ? 8.678 -7.782 -3.333 1.00 92.50 102 LEU A O 1
ATOM 799 N N . ASP A 1 103 ? 9.392 -8.623 -5.294 1.00 93.12 103 ASP A N 1
ATOM 800 C CA . ASP A 1 103 ? 9.888 -9.890 -4.754 1.00 93.12 103 ASP A CA 1
ATOM 801 C C . ASP A 1 103 ? 11.101 -9.662 -3.841 1.00 93.12 103 ASP A C 1
ATOM 803 O O . ASP A 1 103 ? 11.168 -10.225 -2.745 1.00 93.12 103 ASP A O 1
ATOM 807 N N . GLU A 1 104 ? 12.012 -8.770 -4.240 1.00 91.12 104 GLU A N 1
ATOM 808 C CA . GLU A 1 104 ? 13.147 -8.352 -3.417 1.00 91.12 104 GLU A CA 1
ATOM 809 C C . GLU A 1 104 ? 12.682 -7.687 -2.117 1.00 91.12 104 GLU A C 1
ATOM 811 O O . GLU A 1 104 ? 13.088 -8.104 -1.031 1.00 91.12 104 GLU A O 1
ATOM 816 N N . VAL A 1 105 ? 11.796 -6.688 -2.182 1.00 89.88 105 VAL A N 1
ATOM 817 C CA . VAL A 1 105 ? 11.295 -6.016 -0.972 1.00 89.88 105 VAL A CA 1
ATOM 818 C C . VAL A 1 105 ? 10.545 -7.005 -0.081 1.00 89.88 105 VAL A C 1
ATOM 820 O O . VAL A 1 105 ? 10.742 -7.015 1.133 1.00 89.88 105 VAL A O 1
ATOM 823 N N . ARG A 1 106 ? 9.740 -7.898 -0.665 1.00 89.44 106 ARG A N 1
ATOM 824 C CA . ARG A 1 106 ? 9.008 -8.930 0.076 1.00 89.44 106 ARG A CA 1
ATOM 825 C C . ARG A 1 106 ? 9.937 -9.877 0.832 1.00 89.44 106 ARG A C 1
ATOM 827 O O . ARG A 1 106 ? 9.595 -10.255 1.949 1.00 89.44 106 ARG A O 1
ATOM 834 N N . ALA A 1 107 ? 11.106 -10.213 0.287 1.00 89.31 107 ALA A N 1
ATOM 835 C CA . ALA A 1 107 ? 12.106 -11.026 0.985 1.00 89.31 107 ALA A CA 1
ATOM 836 C C . ALA A 1 107 ? 12.650 -10.354 2.267 1.00 89.31 107 ALA A C 1
ATOM 838 O O . ALA A 1 107 ? 13.118 -11.047 3.175 1.00 89.31 107 ALA A O 1
ATOM 839 N N . HIS A 1 108 ? 12.544 -9.025 2.363 1.00 87.44 108 HIS A N 1
ATOM 840 C CA . HIS A 1 108 ? 12.937 -8.215 3.521 1.00 87.44 108 HIS A CA 1
ATOM 841 C C . HIS A 1 108 ? 11.748 -7.797 4.405 1.00 87.44 108 HIS A C 1
ATOM 843 O O . HIS A 1 108 ? 11.943 -7.148 5.437 1.00 87.44 108 HIS A O 1
ATOM 849 N N . CYS A 1 109 ? 10.519 -8.162 4.027 1.00 87.38 109 CYS A N 1
ATOM 850 C CA . CYS A 1 109 ? 9.316 -7.897 4.807 1.00 87.38 109 CYS A CA 1
ATOM 851 C C . CYS A 1 109 ? 9.053 -9.031 5.802 1.00 87.38 109 CYS A C 1
ATOM 853 O O . CYS A 1 109 ? 9.015 -10.212 5.451 1.00 87.38 109 CYS A O 1
ATOM 855 N N . ARG A 1 110 ? 8.793 -8.667 7.055 1.00 83.69 110 ARG A N 1
ATOM 856 C CA . ARG A 1 110 ? 8.365 -9.574 8.120 1.00 83.69 110 ARG A CA 1
ATOM 857 C C . ARG A 1 110 ? 7.004 -9.132 8.628 1.00 83.69 110 ARG A C 1
ATOM 859 O O . ARG A 1 110 ? 6.802 -7.955 8.910 1.00 83.69 110 ARG A O 1
ATOM 866 N N . ALA A 1 111 ? 6.071 -10.070 8.741 1.00 79.88 111 ALA A N 1
ATOM 867 C CA . ALA A 1 111 ? 4.834 -9.810 9.461 1.00 79.88 111 ALA A CA 1
ATOM 868 C C . ALA A 1 111 ? 5.137 -9.774 10.967 1.00 79.88 111 ALA A C 1
ATOM 870 O O . ALA A 1 111 ? 5.825 -10.655 11.482 1.00 79.88 111 ALA A O 1
ATOM 871 N N . GLY A 1 112 ? 4.648 -8.743 11.644 1.00 73.44 112 GLY A N 1
ATOM 872 C CA . GLY A 1 112 ? 4.585 -8.635 13.094 1.00 73.44 112 GLY A CA 1
ATOM 873 C C . GLY A 1 112 ? 3.125 -8.629 13.544 1.00 73.44 112 GLY A C 1
ATOM 874 O O . GLY A 1 112 ? 2.247 -8.142 12.831 1.00 73.44 112 GLY A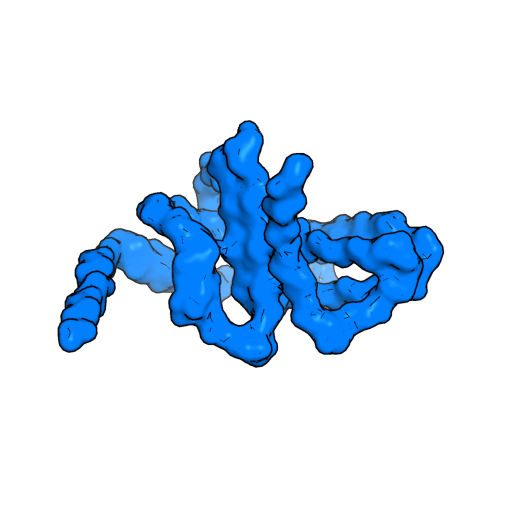 O 1
ATOM 875 N N . GLY A 1 113 ? 2.867 -9.168 14.732 1.00 67.75 113 GLY A N 1
ATOM 876 C CA . GLY A 1 113 ? 1.513 -9.320 15.264 1.00 67.75 113 GLY A CA 1
ATOM 877 C C . GLY A 1 113 ? 0.851 -10.622 14.805 1.00 67.75 113 GLY A C 1
ATOM 878 O O . GLY A 1 113 ? 0.705 -10.901 13.621 1.00 67.75 113 GLY A O 1
ATOM 879 N N . ASP A 1 114 ? 0.444 -11.436 15.774 1.00 57.22 114 ASP A N 1
ATOM 880 C CA . 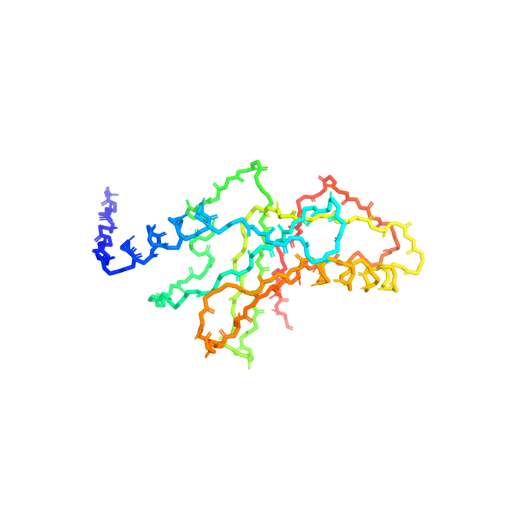ASP A 1 114 ? 0.136 -12.861 15.592 1.00 57.22 114 ASP A CA 1
ATOM 881 C C . ASP A 1 114 ? -1.353 -13.133 15.288 1.00 57.22 114 ASP A C 1
ATOM 883 O O . ASP A 1 114 ? -1.967 -14.046 15.840 1.00 57.22 114 ASP A O 1
ATOM 887 N N . ARG A 1 115 ? -2.003 -12.287 14.472 1.00 62.94 115 ARG A N 1
ATOM 888 C CA . ARG A 1 115 ? -3.451 -12.406 14.211 1.00 62.94 115 ARG A CA 1
ATOM 889 C C . ARG A 1 115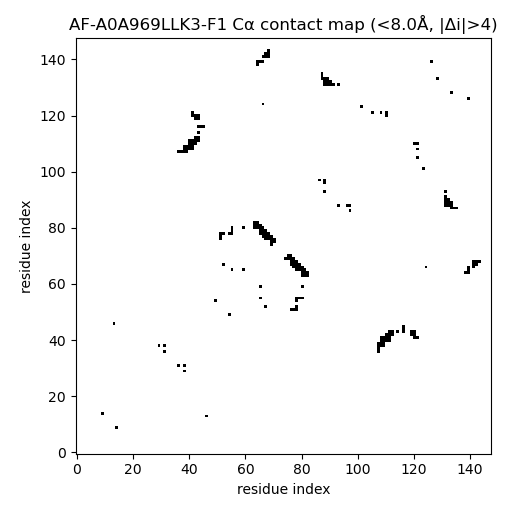 ? -3.760 -12.512 12.719 1.00 62.94 115 ARG A C 1
ATOM 891 O O . ARG A 1 115 ? -3.426 -11.588 11.978 1.00 62.94 115 ARG A O 1
ATOM 898 N N . PRO A 1 116 ? -4.455 -13.577 12.271 1.00 75.00 116 PRO A N 1
ATOM 899 C CA . PRO A 1 116 ? -4.949 -13.675 10.904 1.00 75.00 116 PRO A CA 1
ATOM 900 C C . PRO A 1 116 ? -6.125 -12.707 10.727 1.00 75.00 116 PRO A C 1
ATOM 902 O O . PRO A 1 116 ? -7.287 -13.073 10.886 1.00 75.00 116 PRO A O 1
ATOM 905 N N . LEU A 1 117 ? -5.814 -11.440 10.458 1.00 82.69 117 LEU A N 1
ATOM 906 C CA . LEU A 1 117 ? -6.803 -10.436 10.085 1.00 82.69 117 LEU A CA 1
ATOM 907 C C . LEU A 1 117 ? -7.015 -10.467 8.563 1.00 82.69 117 LEU A C 1
ATOM 909 O O . LEU A 1 117 ? -6.058 -10.698 7.815 1.00 82.69 117 LEU A O 1
ATOM 913 N N . PRO A 1 118 ? -8.240 -10.199 8.076 1.00 79.94 118 PRO A N 1
ATOM 914 C CA . PRO A 1 118 ? -8.439 -9.835 6.680 1.00 79.94 118 PRO A CA 1
ATOM 915 C C . PRO A 1 118 ? -7.491 -8.689 6.321 1.00 79.94 118 PRO A C 1
ATOM 917 O O . PRO A 1 118 ? -7.282 -7.790 7.135 1.00 79.94 118 PRO A O 1
ATOM 920 N N . PHE A 1 119 ? -6.895 -8.734 5.130 1.00 81.50 119 PHE A N 1
ATOM 921 C CA . PHE A 1 119 ? -5.909 -7.737 4.701 1.00 81.50 119 PHE A CA 1
ATOM 922 C C . PHE A 1 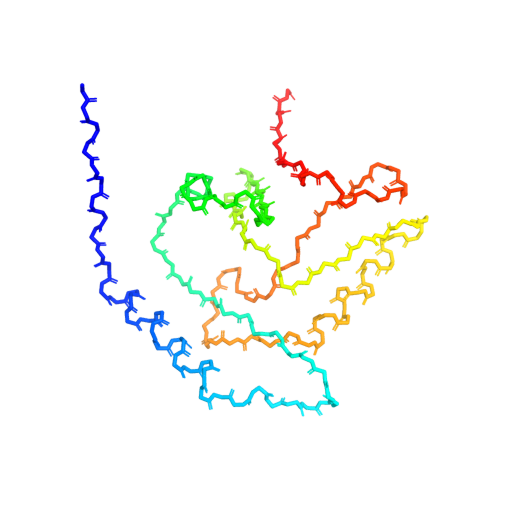119 ? -4.649 -7.636 5.587 1.00 81.50 119 PHE A C 1
ATOM 924 O O . PHE A 1 119 ? -3.936 -6.638 5.511 1.00 81.50 119 PHE A O 1
ATOM 931 N N . ALA A 1 120 ? -4.317 -8.646 6.400 1.00 86.81 120 ALA A N 1
ATOM 932 C CA . ALA A 1 120 ? -3.061 -8.638 7.146 1.00 86.81 120 ALA A CA 1
ATOM 933 C C . ALA A 1 120 ? -1.826 -8.732 6.231 1.00 86.81 120 ALA A C 1
ATOM 935 O O . ALA A 1 120 ? -1.849 -9.386 5.187 1.00 86.81 120 ALA A O 1
ATOM 936 N N . GLY A 1 121 ? -0.722 -8.132 6.676 1.00 86.62 121 GLY A N 1
ATOM 937 C CA . GLY A 1 121 ? 0.578 -8.206 6.012 1.00 86.62 121 GLY A CA 1
ATOM 938 C C . GLY A 1 121 ? 0.926 -6.999 5.137 1.00 86.62 121 GLY A C 1
ATOM 939 O O . GLY A 1 121 ? 0.243 -5.974 5.121 1.00 86.62 121 GLY A O 1
ATOM 940 N N . ALA A 1 122 ? 2.069 -7.106 4.455 1.00 89.12 122 ALA A N 1
ATOM 941 C CA . ALA A 1 122 ? 2.623 -6.018 3.660 1.00 89.12 122 ALA A CA 1
ATOM 942 C C . ALA A 1 122 ? 1.857 -5.860 2.340 1.00 89.12 122 ALA A C 1
ATOM 944 O O . ALA A 1 122 ? 1.783 -6.796 1.542 1.00 89.12 122 ALA A O 1
ATOM 945 N N . HIS A 1 123 ? 1.361 -4.649 2.091 1.00 90.69 123 HIS A N 1
ATOM 946 C CA . HIS A 1 123 ? 0.720 -4.273 0.834 1.00 90.69 123 HIS A CA 1
ATOM 947 C C . HIS A 1 123 ? 1.638 -3.382 0.017 1.00 90.69 123 HIS A C 1
ATOM 949 O O . HIS A 1 123 ? 2.308 -2.496 0.548 1.00 90.69 123 HIS A O 1
ATOM 955 N N . PHE A 1 124 ? 1.633 -3.604 -1.291 1.00 91.50 124 PHE A N 1
ATOM 956 C CA . PHE A 1 124 ? 2.400 -2.819 -2.243 1.00 91.50 124 PHE A CA 1
ATOM 957 C C . PHE A 1 124 ? 1.431 -2.060 -3.135 1.00 91.50 124 PHE A C 1
ATOM 959 O O . PHE A 1 124 ? 0.560 -2.655 -3.766 1.00 91.50 124 PHE A O 1
ATOM 966 N N . LEU A 1 125 ? 1.580 -0.741 -3.160 1.00 92.50 125 LEU A N 1
ATOM 967 C CA . LEU A 1 125 ? 0.690 0.161 -3.877 1.00 92.50 125 LEU A CA 1
ATOM 968 C C . LEU A 1 125 ? 1.431 0.677 -5.103 1.00 92.50 125 LEU A C 1
ATOM 970 O O . LEU A 1 125 ? 2.572 1.128 -4.999 1.00 92.50 125 LEU A O 1
ATOM 974 N N . ALA A 1 126 ? 0.794 0.585 -6.263 1.00 87.81 126 ALA A N 1
ATOM 975 C CA . ALA A 1 126 ? 1.408 0.947 -7.529 1.00 87.81 126 ALA A CA 1
ATOM 976 C C . ALA A 1 126 ? 0.453 1.782 -8.376 1.00 87.81 126 ALA A C 1
ATOM 978 O O . ALA A 1 126 ? -0.764 1.601 -8.353 1.00 87.81 126 ALA A O 1
ATOM 979 N N . SER A 1 127 ? 1.041 2.674 -9.166 1.00 86.56 127 SER A N 1
ATOM 980 C CA . SER A 1 127 ? 0.376 3.343 -10.276 1.00 86.56 127 SER A CA 1
ATOM 981 C C . SER A 1 127 ? 1.247 3.157 -11.509 1.00 86.56 127 SER A C 1
ATOM 983 O O . SER A 1 127 ? 2.474 3.170 -11.413 1.00 86.56 127 SER A O 1
ATOM 985 N N . PHE A 1 128 ? 0.614 2.938 -12.656 1.00 84.69 128 PHE A N 1
ATOM 986 C CA . PHE A 1 128 ? 1.315 2.746 -13.916 1.00 84.69 128 PHE A CA 1
ATOM 987 C C . PHE A 1 128 ? 0.840 3.794 -14.907 1.00 84.69 128 PHE A C 1
ATOM 989 O O . PHE A 1 128 ? -0.360 3.981 -15.108 1.00 84.69 128 PHE A O 1
ATOM 996 N N . THR A 1 129 ? 1.795 4.463 -15.539 1.00 85.88 129 THR A N 1
ATOM 997 C CA . THR A 1 129 ? 1.533 5.319 -16.688 1.00 85.88 129 THR A CA 1
ATOM 998 C C . THR A 1 129 ? 1.160 4.464 -17.902 1.00 85.88 129 THR A C 1
ATOM 1000 O O . THR A 1 129 ? 1.529 3.284 -18.022 1.00 85.88 129 THR A O 1
ATOM 1003 N N . PHE A 1 130 ? 0.400 5.070 -18.819 1.00 86.44 130 PHE A N 1
ATOM 1004 C CA . PHE A 1 130 ? 0.056 4.445 -20.098 1.00 86.44 130 PHE A CA 1
ATOM 1005 C C . PHE A 1 130 ? 1.317 4.096 -20.898 1.00 86.44 130 PHE A C 1
ATOM 1007 O O . PHE A 1 130 ? 1.440 2.989 -21.423 1.00 86.44 130 PHE A O 1
ATOM 1014 N N . PHE A 1 131 ? 2.269 5.028 -20.942 1.00 86.69 131 PHE A N 1
ATOM 1015 C CA . PHE A 1 131 ? 3.553 4.863 -21.616 1.00 86.69 131 PHE A CA 1
ATOM 1016 C C . PHE A 1 131 ? 4.622 4.323 -20.666 1.00 86.69 131 PHE A C 1
ATOM 1018 O O . PHE A 1 131 ? 4.396 4.186 -19.471 1.00 86.69 131 PHE A O 1
ATOM 1025 N N . HIS A 1 132 ? 5.788 3.969 -21.203 1.00 80.31 132 HIS A N 1
ATOM 1026 C CA . HIS A 1 132 ? 6.876 3.425 -20.389 1.00 80.31 132 HIS A CA 1
ATOM 1027 C C . HIS A 1 132 ? 7.553 4.475 -19.503 1.00 80.31 132 HIS A C 1
ATOM 1029 O O . HIS A 1 132 ? 8.206 4.093 -18.543 1.00 80.31 132 HIS A O 1
ATOM 1035 N N . GLN A 1 133 ? 7.347 5.759 -19.796 1.00 80.44 133 GLN A N 1
ATOM 1036 C CA . GLN A 1 133 ? 7.927 6.884 -19.072 1.00 80.44 133 GLN A CA 1
ATOM 1037 C C . GLN A 1 133 ? 7.339 6.998 -17.667 1.00 80.44 133 GLN A C 1
ATOM 1039 O O . GLN A 1 133 ? 6.115 7.042 -17.493 1.00 80.44 133 GLN A O 1
ATOM 1044 N N . ALA A 1 134 ? 8.221 7.072 -16.673 1.00 74.44 134 ALA A N 1
ATOM 1045 C CA . ALA A 1 134 ? 7.865 7.312 -15.283 1.00 74.44 134 ALA A CA 1
ATOM 1046 C C . ALA A 1 134 ? 8.303 8.725 -14.874 1.00 74.44 134 ALA A C 1
ATOM 1048 O O . ALA A 1 134 ? 9.462 9.087 -15.054 1.00 74.44 134 ALA A O 1
ATOM 1049 N N . ASP A 1 135 ? 7.389 9.501 -14.289 1.00 67.31 135 ASP A N 1
ATOM 1050 C CA . ASP A 1 135 ? 7.692 10.801 -13.685 1.00 67.31 135 ASP A CA 1
ATOM 1051 C C . ASP A 1 135 ? 7.376 10.754 -12.185 1.00 67.31 135 ASP A C 1
ATOM 1053 O O . ASP A 1 135 ? 6.240 10.513 -11.777 1.00 67.31 135 ASP A O 1
ATOM 1057 N N . LEU A 1 136 ? 8.405 10.958 -11.360 1.00 63.69 136 LEU A N 1
ATOM 1058 C CA . LEU A 1 136 ? 8.317 10.978 -9.897 1.00 63.69 136 LEU A CA 1
ATOM 1059 C C . LEU A 1 136 ? 7.867 12.333 -9.329 1.00 63.69 136 LEU A C 1
ATOM 1061 O O . LEU A 1 136 ? 7.646 12.431 -8.120 1.00 63.69 136 LEU A O 1
ATOM 1065 N N . GLY A 1 137 ? 7.775 13.368 -10.169 1.00 60.22 137 GLY A N 1
ATOM 1066 C CA . GLY A 1 137 ? 7.427 14.737 -9.789 1.00 60.22 137 GLY A CA 1
ATOM 1067 C C . GLY A 1 137 ? 5.928 15.034 -9.786 1.00 60.22 137 GLY A C 1
ATOM 1068 O O . GLY A 1 137 ? 5.520 16.088 -9.297 1.00 60.22 137 GLY A O 1
ATOM 1069 N N . LEU A 1 138 ? 5.097 14.122 -10.294 1.00 54.12 138 LEU A N 1
ATOM 1070 C CA . LEU A 1 138 ? 3.649 14.274 -10.248 1.00 54.12 138 LEU A CA 1
ATOM 1071 C C . LEU A 1 138 ? 3.097 13.677 -8.944 1.00 54.12 138 LEU A C 1
ATOM 1073 O O . LEU A 1 138 ? 3.467 12.555 -8.580 1.00 54.12 138 LEU A O 1
ATOM 1077 N N . PRO A 1 139 ? 2.197 14.382 -8.229 1.00 55.09 139 PRO A N 1
ATOM 1078 C CA . PRO A 1 139 ? 1.435 13.753 -7.161 1.00 55.09 139 PRO A CA 1
ATOM 1079 C C . PRO A 1 139 ? 0.728 12.536 -7.754 1.00 55.09 139 PRO A C 1
ATOM 1081 O O . PRO A 1 139 ? 0.115 12.648 -8.818 1.00 55.09 139 PRO A O 1
ATOM 1084 N N . VAL A 1 140 ? 0.855 11.376 -7.096 1.00 51.09 140 VAL A N 1
ATOM 1085 C CA . VAL A 1 140 ? 0.183 10.142 -7.524 1.00 51.09 140 VAL A CA 1
ATOM 1086 C C . VAL A 1 140 ? -1.279 10.515 -7.767 1.00 51.09 140 VAL A C 1
ATOM 1088 O O . VAL A 1 140 ? -1.920 11.006 -6.831 1.00 51.09 140 VAL A O 1
ATOM 1091 N N . PRO A 1 141 ? -1.802 10.397 -9.001 1.00 47.47 141 PRO A N 1
ATOM 1092 C CA . PRO A 1 141 ? -3.169 10.801 -9.251 1.00 47.47 141 PRO A CA 1
ATOM 1093 C C . PRO A 1 141 ? -4.045 9.943 -8.346 1.00 47.47 141 PRO A C 1
ATOM 1095 O O . PRO A 1 141 ? -3.960 8.714 -8.384 1.00 47.47 141 PRO A O 1
ATOM 1098 N N . ALA A 1 142 ? -4.850 10.588 -7.498 1.00 44.16 142 ALA A N 1
ATOM 1099 C CA . ALA A 1 142 ? -5.909 9.898 -6.782 1.00 44.16 142 ALA A CA 1
ATOM 1100 C C . ALA A 1 142 ? -6.688 9.110 -7.838 1.00 44.16 142 ALA A C 1
ATOM 1102 O O . ALA A 1 142 ? -7.190 9.708 -8.793 1.00 44.16 142 ALA A O 1
ATOM 1103 N N . CYS A 1 143 ? -6.713 7.782 -7.730 1.00 39.91 143 CYS A N 1
ATOM 1104 C CA . CYS A 1 143 ? -7.434 6.939 -8.670 1.00 39.91 143 CYS A CA 1
ATOM 1105 C C . CYS A 1 143 ? -8.928 7.096 -8.368 1.00 39.91 143 CYS A C 1
ATOM 1107 O O . CYS A 1 143 ? -9.525 6.297 -7.659 1.00 39.91 143 CYS A O 1
ATOM 1109 N N . HIS A 1 144 ? -9.515 8.194 -8.839 1.00 35.56 144 HIS A N 1
ATOM 1110 C CA . HIS A 1 144 ? -10.946 8.426 -8.789 1.00 35.56 144 HIS A CA 1
ATOM 1111 C C . HIS A 1 144 ? -11.537 7.738 -10.013 1.00 35.56 144 HIS A C 1
ATOM 1113 O O . HIS A 1 144 ? -11.310 8.141 -11.156 1.00 35.56 144 HIS A O 1
ATOM 1119 N N . ARG A 1 145 ? -12.273 6.651 -9.791 1.00 34.72 145 ARG A N 1
ATOM 1120 C CA . ARG A 1 145 ? -13.070 6.055 -10.854 1.00 34.72 145 ARG A CA 1
ATOM 1121 C C . ARG A 1 145 ? -14.292 6.946 -11.059 1.00 34.72 145 ARG A C 1
ATOM 1123 O O . ARG A 1 145 ? -15.316 6.751 -10.419 1.00 34.72 145 ARG A O 1
ATOM 1130 N N . SER A 1 146 ? -14.192 7.922 -11.957 1.00 36.06 146 SER A N 1
ATOM 1131 C CA . SER A 1 146 ? -15.378 8.575 -12.513 1.00 36.06 146 SER A CA 1
ATOM 1132 C C . SER A 1 146 ? -16.102 7.551 -13.384 1.00 36.06 146 SER A C 1
ATOM 1134 O O . SER A 1 146 ? -15.742 7.333 -14.537 1.00 36.06 146 SER A O 1
ATOM 1136 N N . THR A 1 147 ? -17.074 6.851 -12.810 1.00 42.97 147 THR A N 1
ATOM 1137 C CA . THR A 1 147 ? -18.040 6.055 -13.571 1.00 42.97 147 THR A CA 1
ATOM 1138 C C . THR A 1 147 ? -18.894 6.980 -14.436 1.00 42.97 147 THR A C 1
ATOM 1140 O O . THR A 1 147 ? -19.555 7.875 -13.912 1.00 42.97 147 THR A O 1
ATOM 1143 N N . CYS A 1 148 ? -18.873 6.744 -15.746 1.00 38.88 148 CYS A N 1
ATOM 1144 C CA . CYS A 1 148 ? -20.021 6.915 -16.634 1.00 38.88 148 CYS A CA 1
ATOM 1145 C C . CYS A 1 148 ? -20.497 5.514 -17.021 1.00 38.88 148 CYS A C 1
ATOM 1147 O O . CYS A 1 148 ? -19.614 4.636 -17.179 1.00 38.88 148 CYS A O 1
#

Radius of gyration: 18.36 Å; Cα contacts (8 Å, |Δi|>4): 111; chains: 1; bounding box: 45×42×48 Å

Foldseek 3Di:
DDDDDPPPPDPVVVVVVVVVVVVVVVPDPPDCPDDPDAAAEFEDDDDPDDDQVVVCVVPPDVPWAWEWDDDPVVRDIDTDIHDPDDDWFLDPCRVVVVVVVVVVNVVRYDYDDDDPDVVGGDDDDDDDDPHSDTDPPDRPPHPDPPDD

Secondary structure (DSSP, 8-state):
-PPP-------HHH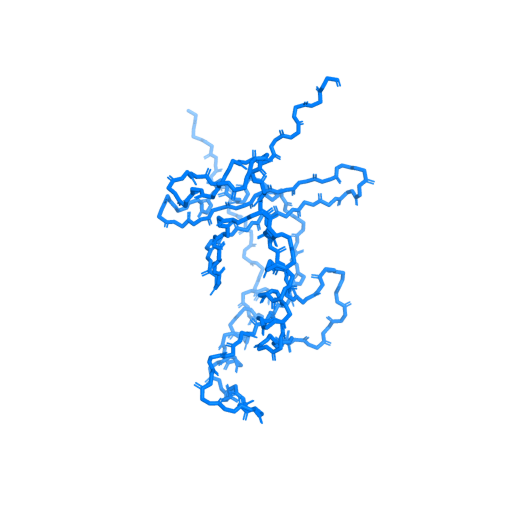HHHHHHHHHHHHHS----SSSS---EEEE--------HHHHHHHH--TTS-EEEEEEGGGTEEEEEES-S------STTHHHHHHHHHHHHHHTEEEESS---TT-S--------SSS---TTSPPPP------

Solvent-accessible surface area (backbone atoms only — not comparable to full-atom values): 9997 Å² total; per-residue (Å²): 138,80,79,76,80,81,77,68,78,77,54,66,66,60,55,49,49,54,52,49,51,53,52,46,65,74,67,52,78,82,74,66,88,70,64,102,62,84,72,44,77,25,73,60,81,94,71,80,93,73,62,50,68,62,50,48,65,73,70,62,49,93,92,42,51,61,48,52,46,74,36,84,94,72,77,43,74,48,62,47,76,52,79,93,78,87,85,81,56,68,35,93,60,32,66,63,55,49,49,54,51,51,54,55,53,50,76,38,50,40,77,40,74,98,63,98,48,88,87,53,52,83,82,86,88,86,87,79,62,97,56,44,69,57,73,89,84,56,78,69,73,70,63,71,82,82,81,128